Protein AF-A0A9D3T8P3-F1 (afdb_monomer_lite)

InterPro domains:
  IPR036691 Endonuclease/exonuclease/phosphatase superfamily [SSF56219] (5-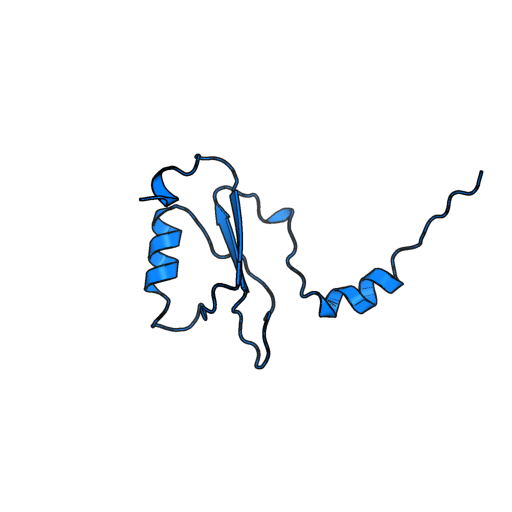67)

Radius of gyration: 16.93 Å; chains: 1; bounding box: 36×53×28 Å

Secondary structure (DSSP, 8-state):
-GGGGS-SS-EEEEEE----TT-TTTHHHHHHHHHTT-EEEP----SGGG---EEEEEES--GGG-----HHHHHHHHTTS-------

Organism: Megalops atlanticus (NCBI:txid7932)

Sequence (88 aa):
MLLSSLPDTPLILLGNFNIQPESPSTASVLSLLHSFSFTLFPSPATHKSSNQLDLVLTKNCATSHFTVITAVALLPMVDRLPLSVSGQ

pLDDT: mean 75.33, std 15.04, range [35.84, 91.88]

Foldseek 3Di:
DVLVPDDQDKDKDKDQQQDACPDPVCVVVQVVVVVSQWDWDDDFQADPPRGNRITIIIHPDPNVVDHHDHVVVCVVVVVPPPPPPPDD

Structure (mmCIF, N/CA/C/O backbone):
data_AF-A0A9D3T8P3-F1
#
_entry.id   AF-A0A9D3T8P3-F1
#
loop_
_atom_site.group_PDB
_atom_site.id
_atom_site.type_symbol
_atom_site.label_atom_id
_atom_site.label_alt_id
_atom_site.label_comp_id
_atom_site.label_asym_id
_atom_site.label_entity_id
_atom_site.label_seq_id
_atom_site.pdbx_PDB_ins_code
_atom_site.Cartn_x
_atom_site.Cartn_y
_atom_site.Cartn_z
_atom_site.occupancy
_atom_site.B_iso_or_equiv
_atom_site.auth_seq_id
_atom_site.auth_comp_id
_atom_site.auth_asym_id
_atom_site.auth_atom_id
_atom_site.pdbx_PDB_model_num
ATOM 1 N N . MET A 1 1 ? -11.881 16.963 4.630 1.00 55.69 1 MET A N 1
ATOM 2 C CA . MET A 1 1 ? -11.005 16.052 3.856 1.00 55.69 1 MET A CA 1
ATOM 3 C C . MET A 1 1 ? -11.742 14.732 3.690 1.00 55.69 1 MET A C 1
ATOM 5 O O . MET A 1 1 ? -12.329 14.284 4.660 1.00 55.69 1 MET A O 1
ATOM 9 N N . LEU A 1 2 ? -11.751 14.110 2.507 1.00 67.25 2 LEU A N 1
ATOM 10 C CA . LEU A 1 2 ? -12.521 12.874 2.281 1.00 67.25 2 LEU A CA 1
ATOM 11 C C . LEU A 1 2 ? -12.040 11.711 3.177 1.00 67.25 2 LEU A C 1
ATOM 13 O O . LEU A 1 2 ? -12.845 10.979 3.743 1.00 67.25 2 LEU A O 1
ATOM 17 N N . LEU A 1 3 ? -10.725 11.609 3.389 1.00 71.06 3 LEU A N 1
ATOM 18 C CA . LEU A 1 3 ? -10.101 10.547 4.187 1.00 71.06 3 LEU A CA 1
ATOM 19 C C . LEU A 1 3 ? -10.408 10.637 5.691 1.00 71.06 3 LEU A C 1
ATOM 21 O O . LEU A 1 3 ? -10.453 9.612 6.361 1.00 71.06 3 LEU A O 1
ATOM 25 N N . SER A 1 4 ? -10.688 11.833 6.223 1.00 74.81 4 SER A N 1
ATOM 26 C CA . SER A 1 4 ? -11.038 12.006 7.642 1.00 74.81 4 SER A CA 1
ATOM 27 C C . SER A 1 4 ? -12.458 11.541 7.976 1.00 74.81 4 SER A C 1
ATOM 29 O O . SER A 1 4 ? -12.818 11.493 9.144 1.00 74.81 4 SER A O 1
ATOM 31 N N . SER A 1 5 ? -13.276 11.243 6.961 1.00 83.50 5 SER A N 1
ATOM 32 C CA . SER A 1 5 ? -14.629 10.698 7.136 1.00 83.50 5 SER A CA 1
ATOM 33 C C . SER A 1 5 ? -14.671 9.169 7.129 1.00 83.50 5 SER A C 1
ATOM 35 O O . SER A 1 5 ? -15.733 8.583 7.326 1.00 83.50 5 SER A O 1
ATOM 37 N N . LEU A 1 6 ? -13.528 8.517 6.888 1.00 83.38 6 LEU A N 1
ATOM 38 C CA . LEU A 1 6 ? -13.463 7.065 6.844 1.00 83.38 6 LEU A CA 1
ATOM 39 C C . LEU A 1 6 ? -13.687 6.479 8.244 1.00 83.38 6 LEU A C 1
ATOM 41 O O . LEU A 1 6 ? -13.083 6.958 9.208 1.00 83.38 6 LEU A O 1
ATOM 45 N N . PRO A 1 7 ? -14.506 5.421 8.361 1.00 82.94 7 PRO A N 1
ATOM 46 C CA . PRO A 1 7 ? -14.762 4.775 9.637 1.00 82.94 7 PRO A CA 1
ATOM 47 C C . PRO A 1 7 ? -13.475 4.192 10.230 1.00 82.94 7 PRO A C 1
ATOM 49 O O . PRO A 1 7 ? -12.506 3.886 9.522 1.00 82.94 7 PRO A O 1
ATOM 52 N N . ASP A 1 8 ? -13.462 4.013 11.550 1.00 83.38 8 ASP A N 1
ATOM 53 C CA . ASP A 1 8 ? -12.350 3.368 12.253 1.00 83.38 8 ASP A CA 1
ATOM 54 C C . ASP A 1 8 ? -12.474 1.839 12.250 1.00 83.38 8 ASP A C 1
ATOM 56 O O . ASP A 1 8 ? -12.400 1.158 13.267 1.00 83.38 8 ASP A O 1
ATOM 60 N N . THR A 1 9 ? -12.722 1.294 11.063 1.00 85.69 9 THR A N 1
ATOM 61 C CA . THR A 1 9 ? -12.879 -0.138 10.806 1.00 85.69 9 THR A CA 1
ATOM 62 C C . THR A 1 9 ? -11.733 -0.644 9.932 1.00 85.69 9 THR A C 1
ATOM 64 O O . THR A 1 9 ? -11.048 0.165 9.299 1.00 85.69 9 THR A O 1
ATOM 67 N N . PRO A 1 10 ? -11.523 -1.970 9.851 1.00 89.62 10 PRO A N 1
ATOM 68 C CA . PRO A 1 10 ? -10.600 -2.545 8.883 1.00 89.62 10 PRO A CA 1
ATOM 69 C C . PRO A 1 10 ? -10.942 -2.085 7.456 1.00 89.62 10 PRO A C 1
ATOM 71 O O . PRO A 1 10 ? -12.082 -2.242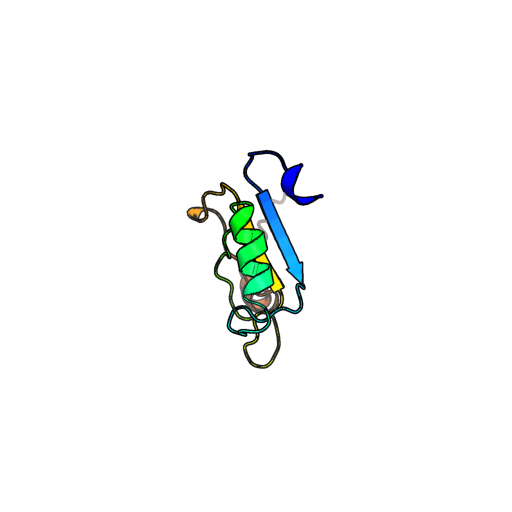 7.016 1.00 89.62 10 PRO A O 1
ATOM 74 N N . LEU A 1 11 ? -9.973 -1.505 6.745 1.00 89.94 11 LEU A N 1
ATOM 75 C CA . LEU A 1 11 ? -10.120 -1.036 5.365 1.00 89.94 11 LEU A CA 1
ATOM 76 C C . LEU A 1 11 ? -8.914 -1.449 4.527 1.00 89.94 11 LEU A C 1
ATOM 78 O O . LEU A 1 11 ? -7.769 -1.363 4.968 1.00 89.94 11 LEU A O 1
ATOM 82 N N . ILE A 1 12 ? -9.189 -1.830 3.283 1.00 89.44 12 ILE A N 1
ATOM 83 C CA . ILE A 1 12 ? -8.174 -2.118 2.274 1.00 89.44 12 ILE A CA 1
ATOM 84 C C . ILE A 1 12 ? -8.416 -1.169 1.104 1.00 89.44 12 ILE A C 1
ATOM 86 O O . ILE A 1 12 ? -9.517 -1.114 0.557 1.00 89.44 12 ILE A O 1
ATOM 90 N N . LEU A 1 13 ? -7.384 -0.424 0.727 1.00 88.38 13 LEU A N 1
ATOM 91 C CA . LEU A 1 13 ? -7.368 0.423 -0.453 1.00 88.38 13 LEU A CA 1
ATOM 92 C C . LEU A 1 13 ? -6.484 -0.241 -1.512 1.00 88.38 13 LEU A C 1
ATOM 94 O O . LEU A 1 13 ? -5.294 -0.464 -1.290 1.00 88.38 13 LEU A O 1
ATOM 98 N N . LEU A 1 14 ? -7.093 -0.560 -2.653 1.00 88.69 14 LEU A N 1
ATOM 99 C CA . LEU A 1 14 ? -6.461 -1.209 -3.799 1.00 88.69 14 LEU A CA 1
ATOM 100 C C . LEU A 1 14 ? -6.596 -0.298 -5.012 1.00 88.69 14 LEU A C 1
ATOM 102 O O . LEU A 1 14 ? -7.690 0.192 -5.295 1.00 88.69 14 LEU A O 1
ATOM 106 N N . GLY A 1 15 ? -5.515 -0.104 -5.756 1.00 85.31 15 GLY A N 1
ATOM 107 C CA . GLY A 1 15 ? -5.596 0.635 -7.008 1.00 85.31 15 GLY A CA 1
ATOM 108 C C . GLY A 1 15 ? -4.251 0.853 -7.675 1.00 85.31 15 GLY A C 1
ATOM 109 O O . GLY A 1 15 ? -3.202 0.617 -7.080 1.00 85.31 15 GLY A O 1
ATOM 110 N N . ASN A 1 16 ? -4.314 1.345 -8.910 1.00 86.31 16 ASN A N 1
ATOM 111 C CA . ASN A 1 16 ? -3.168 1.893 -9.618 1.00 86.31 16 ASN A CA 1
ATOM 112 C C . ASN A 1 16 ? -2.951 3.333 -9.147 1.00 86.31 16 ASN A C 1
ATOM 114 O O . ASN A 1 16 ? -3.714 4.231 -9.506 1.00 86.31 16 ASN A O 1
ATOM 118 N N . PHE A 1 17 ? -1.928 3.547 -8.328 1.00 85.12 17 PHE A N 1
ATOM 119 C CA . PHE A 1 17 ? -1.590 4.874 -7.818 1.00 85.12 17 PHE A CA 1
ATOM 120 C C . PHE A 1 17 ? -0.660 5.624 -8.763 1.00 85.12 17 PHE A C 1
ATOM 122 O O . PHE A 1 17 ? -0.522 6.838 -8.636 1.00 85.12 17 PHE A O 1
ATOM 129 N N . ASN A 1 18 ? -0.010 4.909 -9.690 1.00 84.94 18 ASN A N 1
ATOM 130 C CA . ASN A 1 18 ? 1.058 5.431 -10.535 1.00 84.94 18 ASN A CA 1
ATOM 131 C C . ASN A 1 18 ? 2.168 6.121 -9.712 1.00 84.94 18 ASN A C 1
ATOM 133 O O . ASN A 1 18 ? 2.747 7.128 -10.117 1.00 84.94 18 ASN A O 1
ATOM 137 N N . ILE A 1 19 ? 2.432 5.578 -8.521 1.00 82.44 19 ILE A N 1
ATOM 138 C CA . ILE A 1 19 ? 3.374 6.093 -7.529 1.00 82.44 19 ILE A CA 1
ATOM 139 C C . ILE A 1 19 ? 4.407 5.010 -7.255 1.00 82.44 19 ILE A C 1
ATOM 141 O O . ILE A 1 19 ? 4.042 3.887 -6.931 1.00 82.44 19 ILE A O 1
ATOM 145 N N . GLN A 1 20 ? 5.688 5.366 -7.335 1.00 83.25 20 GLN A N 1
ATOM 146 C CA . GLN A 1 20 ? 6.787 4.506 -6.897 1.00 83.25 20 GLN A CA 1
ATOM 147 C C . GLN A 1 20 ? 7.059 4.759 -5.408 1.00 83.25 20 GLN A C 1
ATOM 149 O O . GLN A 1 20 ? 7.429 5.888 -5.086 1.00 83.25 20 GLN A O 1
ATOM 154 N N . PRO A 1 21 ? 6.907 3.775 -4.503 1.00 76.81 21 PRO A N 1
ATOM 155 C CA . PRO A 1 21 ? 7.096 3.981 -3.063 1.00 76.81 21 PRO A CA 1
ATOM 156 C C . PRO A 1 21 ? 8.493 4.484 -2.681 1.00 76.81 21 PRO A C 1
ATOM 158 O O . PRO A 1 21 ? 8.631 5.295 -1.773 1.00 76.81 21 PRO A O 1
ATOM 161 N N . GLU A 1 22 ? 9.508 4.050 -3.429 1.00 78.50 22 GLU A N 1
ATOM 162 C CA . GLU A 1 22 ? 10.920 4.383 -3.195 1.00 78.50 22 GLU A CA 1
ATOM 163 C C . GLU A 1 22 ? 11.322 5.766 -3.736 1.00 78.50 22 GLU A C 1
ATOM 165 O O . GLU A 1 22 ? 12.457 6.210 -3.561 1.00 78.50 22 GLU A O 1
ATOM 170 N N . SER A 1 23 ? 10.419 6.462 -4.436 1.00 81.00 23 SER A N 1
ATOM 171 C CA . SER A 1 23 ? 10.720 7.777 -4.994 1.00 81.00 23 SER A CA 1
ATOM 172 C C . SER A 1 23 ? 10.568 8.870 -3.929 1.00 81.00 23 SER A C 1
ATOM 174 O O . SER A 1 23 ? 9.504 8.999 -3.324 1.00 81.00 23 SER A O 1
ATOM 176 N N . PRO A 1 24 ? 11.553 9.770 -3.757 1.00 80.25 24 PRO A N 1
ATOM 177 C CA . PRO A 1 24 ? 11.411 10.921 -2.861 1.00 80.25 24 PRO A CA 1
ATOM 178 C C . PRO A 1 24 ? 10.209 11.809 -3.213 1.00 80.25 24 PRO A C 1
ATOM 180 O O . PRO A 1 24 ? 9.633 12.461 -2.346 1.00 80.25 24 PRO A O 1
ATOM 183 N N . SER A 1 25 ? 9.816 11.821 -4.491 1.00 76.38 25 SER A N 1
ATOM 184 C CA . SER A 1 25 ? 8.712 12.637 -5.006 1.00 76.38 25 SER A CA 1
ATOM 185 C C . SER A 1 25 ? 7.326 12.193 -4.523 1.00 76.38 25 SER A C 1
ATOM 187 O O . SER A 1 25 ? 6.379 12.975 -4.582 1.00 76.38 25 SER A O 1
ATOM 189 N N . THR A 1 26 ? 7.197 10.965 -4.021 1.00 79.44 26 THR A N 1
ATOM 190 C CA . THR A 1 26 ? 5.918 10.348 -3.636 1.00 79.44 26 THR A CA 1
ATOM 191 C C . THR A 1 26 ? 5.820 10.061 -2.137 1.00 79.44 26 THR A C 1
ATOM 193 O O . THR A 1 26 ? 4.736 9.749 -1.634 1.00 79.44 26 THR A O 1
ATOM 196 N N . ALA A 1 27 ? 6.919 10.250 -1.398 1.00 83.31 27 ALA A N 1
ATOM 197 C CA . ALA A 1 27 ? 6.988 10.099 0.054 1.00 83.31 27 ALA A CA 1
ATOM 198 C C . ALA A 1 27 ? 5.941 10.954 0.790 1.00 83.31 27 ALA A C 1
ATOM 200 O O . ALA A 1 27 ? 5.392 10.534 1.809 1.00 83.31 27 ALA A O 1
ATOM 201 N N . SER A 1 28 ? 5.608 12.131 0.257 1.00 86.56 28 SER A N 1
ATOM 202 C CA . SER A 1 28 ? 4.574 13.024 0.792 1.00 86.56 28 SER A CA 1
ATOM 203 C C . SER A 1 28 ? 3.163 12.429 0.706 1.00 86.56 28 SER A C 1
ATOM 205 O O . SER A 1 28 ? 2.381 12.592 1.642 1.00 86.56 28 SER A O 1
ATOM 207 N N . VAL A 1 29 ? 2.842 11.680 -0.356 1.00 86.62 29 VAL A N 1
ATOM 208 C CA . VAL A 1 29 ? 1.544 10.993 -0.496 1.00 86.62 29 VAL A CA 1
ATOM 209 C C . VAL A 1 29 ? 1.438 9.839 0.497 1.00 86.62 29 VAL A C 1
ATOM 211 O O . VAL A 1 29 ? 0.426 9.710 1.185 1.00 86.62 29 VAL A O 1
ATOM 214 N N . LEU A 1 30 ? 2.495 9.033 0.626 1.00 87.81 30 LEU A N 1
ATOM 215 C CA . LEU A 1 30 ? 2.531 7.949 1.609 1.00 87.81 30 LEU A CA 1
ATOM 216 C C . LEU A 1 30 ? 2.476 8.485 3.043 1.00 87.81 30 LEU A C 1
ATOM 218 O O . LEU A 1 30 ? 1.746 7.940 3.863 1.00 87.81 30 LEU A O 1
ATOM 222 N N . SER A 1 31 ? 3.158 9.597 3.326 1.00 89.12 31 SER A N 1
ATOM 223 C CA . SER A 1 31 ? 3.096 10.269 4.632 1.00 89.12 31 SER A CA 1
ATOM 224 C C . SER A 1 31 ? 1.685 10.765 4.951 1.00 89.12 31 SER A C 1
ATOM 226 O O . SER A 1 31 ? 1.209 10.607 6.076 1.00 89.12 31 SER A O 1
ATOM 228 N N . LEU A 1 32 ? 0.980 11.317 3.956 1.00 89.44 32 LEU A N 1
ATOM 229 C CA . LEU A 1 32 ? -0.419 11.711 4.104 1.00 89.44 32 LEU A CA 1
ATOM 230 C C . LEU A 1 32 ? -1.303 10.497 4.411 1.00 89.44 32 LEU A C 1
ATOM 232 O O . LEU A 1 32 ? -2.084 10.546 5.355 1.00 89.44 32 LEU A O 1
ATOM 236 N N . LEU A 1 33 ? -1.169 9.398 3.669 1.00 90.25 33 LEU A N 1
ATOM 237 C CA . LEU A 1 33 ? -1.941 8.174 3.919 1.00 90.25 33 LEU A CA 1
ATOM 238 C C . LEU A 1 33 ? -1.635 7.579 5.303 1.00 90.25 33 LEU A C 1
ATOM 240 O O . LEU A 1 33 ? -2.555 7.186 6.022 1.00 90.25 33 LEU A O 1
ATOM 244 N N . HIS A 1 34 ? -0.370 7.616 5.721 1.00 89.69 34 HIS A N 1
ATOM 245 C CA . HIS A 1 34 ? 0.060 7.187 7.048 1.00 89.69 34 HIS A CA 1
ATOM 246 C C . HIS A 1 34 ? -0.573 8.027 8.166 1.00 89.69 34 HIS A C 1
ATOM 248 O O . HIS A 1 34 ? -0.943 7.485 9.206 1.00 89.69 34 HIS A O 1
ATOM 254 N N . SER A 1 35 ? -0.802 9.328 7.942 1.00 91.56 35 SER A N 1
ATOM 255 C CA . SER A 1 35 ? -1.542 10.171 8.898 1.00 91.56 35 SER A CA 1
ATOM 256 C C . SER A 1 35 ? -2.992 9.712 9.132 1.00 91.56 35 SER A C 1
ATOM 258 O O . SER A 1 35 ? -3.567 10.005 10.176 1.00 91.56 35 SER A O 1
ATOM 260 N N . PHE A 1 36 ? -3.561 8.926 8.210 1.00 90.44 36 PHE A N 1
ATOM 261 C CA . PHE A 1 36 ? -4.881 8.294 8.336 1.00 90.44 36 PHE A CA 1
ATOM 262 C C . PHE A 1 36 ? -4.806 6.821 8.777 1.00 90.44 36 PHE A C 1
ATOM 264 O O . PHE A 1 36 ? -5.782 6.084 8.633 1.00 90.44 36 PHE A O 1
ATOM 271 N N . SER A 1 37 ? -3.669 6.395 9.341 1.00 90.88 37 SER A N 1
ATOM 272 C CA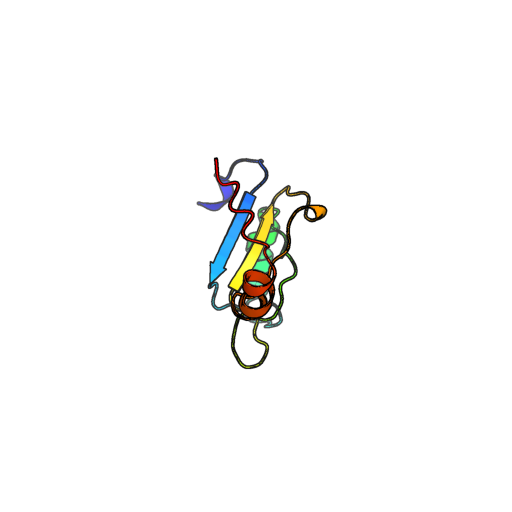 . SER A 1 37 ? -3.401 5.019 9.794 1.00 90.88 37 SER A CA 1
ATOM 273 C C . SER A 1 37 ? -3.393 3.969 8.678 1.00 90.88 37 SER A C 1
ATOM 275 O O . SER A 1 37 ? -3.577 2.782 8.945 1.00 90.88 37 SER A O 1
ATOM 277 N N . PHE A 1 38 ? -3.170 4.386 7.428 1.00 91.44 38 PHE A N 1
ATOM 278 C CA . PHE A 1 38 ? -2.891 3.443 6.352 1.00 91.44 38 PHE A CA 1
ATOM 279 C C . PHE A 1 38 ? -1.419 3.049 6.352 1.00 91.44 38 PHE A C 1
ATOM 281 O O . PHE A 1 38 ? -0.525 3.893 6.389 1.00 91.44 38 PHE A O 1
ATOM 288 N N . THR A 1 39 ? -1.173 1.755 6.235 1.00 91.25 39 THR A N 1
ATOM 289 C CA . THR A 1 39 ? 0.152 1.175 6.048 1.00 91.25 39 THR A CA 1
ATOM 290 C C . THR A 1 39 ? 0.246 0.558 4.664 1.00 91.25 39 THR A C 1
ATOM 292 O O . THR A 1 39 ? -0.721 -0.017 4.162 1.00 91.25 39 THR A O 1
ATOM 295 N N . LEU A 1 40 ? 1.406 0.696 4.022 1.00 89.25 40 LEU A N 1
ATOM 296 C CA . LEU A 1 40 ? 1.674 0.023 2.758 1.00 89.25 40 LEU A CA 1
ATOM 297 C C . LEU A 1 40 ? 1.862 -1.473 3.031 1.00 89.25 40 LEU A C 1
ATOM 299 O O . LEU A 1 40 ? 2.737 -1.869 3.801 1.00 89.25 40 LEU A O 1
ATOM 303 N N . PHE A 1 41 ? 1.039 -2.299 2.398 1.00 88.38 41 PHE A N 1
ATOM 304 C CA . PHE A 1 41 ? 1.182 -3.743 2.421 1.00 88.38 41 PHE A CA 1
ATOM 305 C C . PHE A 1 41 ? 2.194 -4.171 1.343 1.00 88.38 41 PHE A C 1
ATOM 307 O O . PHE A 1 41 ? 2.089 -3.718 0.198 1.00 88.38 41 PHE A O 1
ATOM 314 N N . PRO A 1 42 ? 3.163 -5.044 1.669 1.00 84.00 42 PRO A N 1
ATOM 315 C CA . PRO A 1 42 ? 4.133 -5.528 0.695 1.00 84.00 42 PRO A CA 1
ATOM 316 C C . PRO A 1 42 ? 3.451 -6.253 -0.467 1.00 84.00 42 PRO A C 1
ATOM 318 O O . PRO A 1 42 ? 2.664 -7.175 -0.259 1.00 84.00 42 PRO A O 1
ATOM 321 N N . SER A 1 43 ? 3.788 -5.888 -1.700 1.00 80.25 43 SER A N 1
ATOM 322 C CA . SER A 1 43 ? 3.361 -6.630 -2.883 1.00 80.25 43 SER A CA 1
ATOM 323 C C . SER A 1 43 ? 4.542 -6.876 -3.815 1.00 80.25 43 SER A C 1
ATOM 325 O O . SER A 1 43 ? 5.497 -6.096 -3.818 1.00 80.25 43 SER A O 1
ATOM 327 N N . PRO A 1 44 ? 4.485 -7.926 -4.649 1.00 79.88 44 PRO A N 1
ATOM 328 C CA . PRO A 1 44 ? 5.394 -8.049 -5.780 1.00 79.88 44 PRO A CA 1
ATOM 329 C C . PRO A 1 44 ? 5.293 -6.830 -6.708 1.00 79.88 44 PRO A C 1
ATOM 331 O O . PRO A 1 44 ? 4.303 -6.092 -6.675 1.00 79.88 44 PRO A O 1
ATOM 334 N N . ALA A 1 45 ? 6.289 -6.648 -7.579 1.00 79.75 45 ALA A N 1
ATOM 335 C CA . ALA A 1 45 ? 6.214 -5.651 -8.640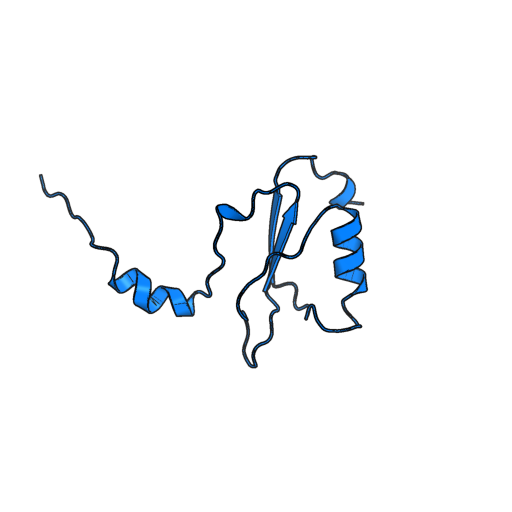 1.00 79.75 45 ALA A CA 1
ATOM 336 C C . ALA A 1 45 ? 4.990 -5.909 -9.535 1.00 79.75 45 ALA A C 1
ATOM 338 O O . ALA A 1 45 ? 4.749 -7.037 -9.980 1.00 79.75 45 ALA A O 1
ATOM 339 N N . THR A 1 46 ? 4.216 -4.856 -9.790 1.00 77.94 46 THR A N 1
ATOM 340 C CA . THR A 1 46 ? 2.958 -4.937 -10.547 1.00 77.94 46 THR A CA 1
ATOM 341 C C . THR A 1 46 ? 3.107 -4.437 -11.982 1.00 77.94 46 THR A C 1
ATOM 343 O O . THR A 1 46 ? 2.273 -4.736 -12.833 1.00 77.94 46 THR A O 1
ATOM 346 N N . HIS A 1 47 ? 4.203 -3.737 -12.282 1.00 76.12 47 HIS A N 1
ATOM 347 C CA . HIS A 1 47 ? 4.487 -3.170 -13.592 1.00 76.12 47 HIS A CA 1
ATOM 348 C C . HIS A 1 47 ? 5.847 -3.640 -14.142 1.00 76.12 47 HIS A C 1
ATOM 350 O O . HIS A 1 47 ? 6.700 -4.174 -13.429 1.00 76.12 47 HIS A O 1
ATOM 356 N N . LYS A 1 48 ? 6.068 -3.426 -15.446 1.00 71.19 48 LYS A N 1
ATOM 357 C CA . LYS A 1 48 ? 7.354 -3.681 -16.117 1.00 71.19 48 LYS A CA 1
ATOM 358 C C . LYS A 1 48 ? 8.501 -2.922 -15.431 1.00 71.19 48 LYS A C 1
ATOM 360 O O . LYS A 1 48 ? 8.282 -1.859 -14.846 1.00 71.19 48 LYS A O 1
ATOM 365 N N . SER A 1 49 ? 9.715 -3.459 -15.566 1.00 75.69 49 SER A N 1
ATOM 366 C CA . SER A 1 49 ? 10.953 -2.929 -14.964 1.00 75.69 49 SER A CA 1
ATOM 367 C C . SER A 1 49 ? 10.980 -2.959 -13.432 1.00 75.69 49 SER A C 1
ATOM 369 O O . SER A 1 49 ? 11.605 -2.105 -12.816 1.00 75.69 49 SER A O 1
ATOM 371 N N . SER A 1 50 ? 10.300 -3.934 -12.820 1.00 69.44 50 SER A N 1
ATOM 372 C CA . SER A 1 50 ? 10.250 -4.121 -11.361 1.00 69.44 50 SER A CA 1
ATOM 373 C C . SER A 1 50 ? 9.619 -2.958 -10.585 1.00 69.44 50 SER A C 1
ATOM 375 O O . SER A 1 50 ? 9.814 -2.841 -9.379 1.00 69.44 50 SER A O 1
ATOM 377 N N . ASN A 1 51 ? 8.832 -2.112 -11.255 1.00 75.38 51 ASN A N 1
ATOM 378 C CA . ASN A 1 51 ? 8.131 -1.011 -10.607 1.00 75.38 51 ASN A CA 1
ATOM 379 C C . ASN A 1 51 ? 6.871 -1.512 -9.887 1.00 75.38 51 ASN A C 1
ATOM 381 O O . ASN A 1 51 ? 6.085 -2.290 -10.436 1.00 75.38 51 ASN A O 1
ATOM 385 N N . GLN A 1 52 ? 6.652 -1.005 -8.678 1.00 79.25 52 GLN A N 1
ATOM 386 C CA . GLN A 1 52 ? 5.420 -1.184 -7.918 1.00 79.25 52 GLN A CA 1
ATOM 387 C C . GLN A 1 52 ? 4.598 0.101 -8.061 1.00 79.25 52 GLN A C 1
ATOM 389 O O . GLN A 1 52 ? 4.958 1.118 -7.479 1.00 79.25 52 GLN A O 1
ATOM 394 N N . LEU A 1 53 ? 3.569 0.078 -8.912 1.00 84.38 53 LEU A N 1
ATOM 395 C CA . LEU A 1 53 ? 2.697 1.238 -9.181 1.00 84.38 53 LEU A CA 1
ATOM 396 C C . LEU A 1 53 ? 1.262 1.007 -8.707 1.00 84.38 53 LEU A C 1
ATOM 398 O O . LEU A 1 53 ? 0.537 1.960 -8.415 1.00 84.38 53 LEU A O 1
ATOM 402 N N . ASP A 1 54 ? 0.871 -0.260 -8.609 1.00 85.56 54 ASP A N 1
ATOM 403 C CA . ASP A 1 54 ? -0.349 -0.675 -7.943 1.00 85.56 54 ASP A CA 1
ATOM 404 C C . ASP A 1 54 ? 0.002 -0.948 -6.485 1.00 85.56 54 ASP A C 1
ATOM 406 O O . ASP A 1 54 ? 0.890 -1.750 -6.186 1.00 85.56 54 ASP A O 1
ATOM 410 N N . LEU A 1 55 ? -0.654 -0.232 -5.578 1.00 87.50 55 LEU A N 1
ATOM 411 C CA . LEU A 1 55 ? -0.361 -0.306 -4.152 1.00 87.50 55 LEU A CA 1
ATOM 412 C C . LEU A 1 55 ? -1.534 -0.942 -3.423 1.00 87.50 55 LEU A C 1
ATOM 414 O O . LEU A 1 55 ? -2.699 -0.798 -3.802 1.00 87.50 55 LEU A O 1
ATOM 418 N N . VAL A 1 56 ? -1.198 -1.625 -2.338 1.00 89.81 56 VAL A N 1
ATOM 419 C CA . VAL A 1 56 ? -2.163 -2.143 -1.380 1.00 89.81 56 VAL A CA 1
ATOM 42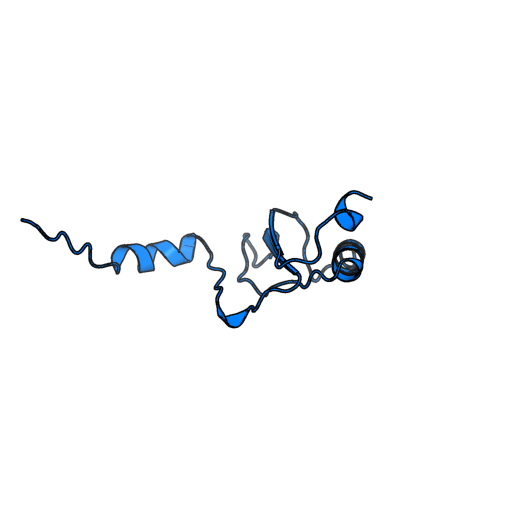0 C C . VAL A 1 56 ? -1.913 -1.415 -0.078 1.00 89.81 56 VAL A C 1
ATOM 422 O O . VAL A 1 56 ? -0.832 -1.521 0.491 1.00 89.81 56 VAL A O 1
ATOM 425 N N . LEU A 1 57 ? -2.890 -0.643 0.380 1.00 90.25 57 LEU A N 1
ATOM 426 C CA . LEU A 1 57 ? -2.816 0.063 1.653 1.00 90.25 57 LEU A CA 1
ATOM 427 C C . LEU A 1 57 ? -3.867 -0.500 2.598 1.00 90.25 57 LEU A C 1
ATOM 429 O O . LEU A 1 57 ? -5.019 -0.691 2.215 1.00 90.25 57 LEU A O 1
ATOM 433 N N . THR A 1 58 ? -3.477 -0.750 3.839 1.00 91.88 58 THR A N 1
ATOM 434 C CA . THR A 1 58 ? -4.358 -1.335 4.851 1.00 91.88 58 THR A CA 1
ATOM 435 C C . THR A 1 58 ? -4.487 -0.419 6.050 1.00 91.88 58 THR A C 1
ATOM 437 O O . THR A 1 58 ? -3.500 0.157 6.491 1.00 91.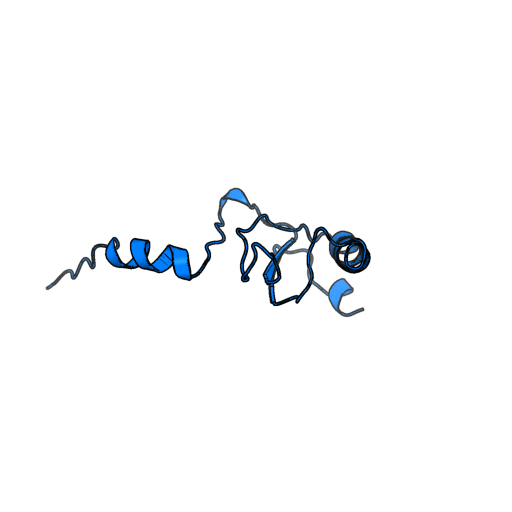88 58 THR A O 1
ATOM 440 N N . LYS A 1 59 ? -5.689 -0.328 6.611 1.00 91.69 59 LYS A N 1
ATOM 441 C CA . LYS A 1 59 ? -5.971 0.317 7.895 1.00 91.69 59 LYS A CA 1
ATOM 442 C C . LYS A 1 59 ? -6.617 -0.722 8.800 1.00 91.69 59 LYS A C 1
ATOM 444 O O . LYS A 1 59 ? -7.597 -1.336 8.394 1.00 91.69 59 LYS A O 1
ATOM 449 N N . ASN A 1 60 ? -6.088 -0.919 10.007 1.00 87.44 60 ASN A N 1
ATOM 450 C CA . ASN A 1 60 ? -6.649 -1.818 11.030 1.00 87.44 60 ASN A CA 1
ATOM 451 C C . ASN A 1 60 ? -6.924 -3.266 10.550 1.00 87.44 60 ASN A C 1
ATOM 453 O O . ASN A 1 60 ? -7.820 -3.930 11.066 1.00 87.44 60 ASN A O 1
ATOM 457 N N . CYS A 1 61 ? -6.176 -3.778 9.565 1.00 83.38 61 CYS A N 1
ATOM 458 C CA . CYS A 1 61 ? -6.323 -5.151 9.067 1.00 83.38 61 CYS A CA 1
ATOM 459 C C . CYS A 1 61 ? -5.261 -6.084 9.663 1.00 83.38 61 CYS A C 1
ATOM 461 O O . CYS A 1 61 ? -4.079 -5.746 9.695 1.00 83.38 61 CYS A O 1
ATOM 463 N N . ALA A 1 62 ? -5.663 -7.302 10.042 1.00 79.25 62 ALA A N 1
ATOM 464 C CA . ALA A 1 62 ? -4.723 -8.394 10.271 1.00 79.25 62 ALA A CA 1
ATOM 465 C C . ALA A 1 62 ? -4.172 -8.865 8.915 1.00 79.25 62 ALA A C 1
ATOM 467 O O . ALA A 1 62 ? -4.863 -9.507 8.125 1.00 79.25 62 ALA A O 1
ATOM 468 N N . THR A 1 63 ? -2.925 -8.508 8.629 1.00 70.06 63 THR A N 1
ATOM 469 C CA . THR A 1 63 ? -2.246 -8.768 7.351 1.00 70.06 63 THR A CA 1
ATOM 470 C C . THR A 1 63 ? -1.899 -10.243 7.131 1.00 70.06 63 THR A C 1
ATOM 472 O O . THR A 1 63 ? -1.613 -10.638 6.006 1.00 70.06 63 THR A O 1
ATOM 475 N N . SER A 1 64 ? -1.996 -11.076 8.172 1.00 72.25 64 SER A N 1
ATOM 476 C CA . SER A 1 64 ? -1.741 -12.523 8.136 1.00 72.25 64 SER A CA 1
ATOM 477 C C . SER A 1 64 ? -2.725 -13.326 7.280 1.00 72.25 64 SER A C 1
ATOM 479 O O . SER A 1 64 ? -2.461 -14.492 7.004 1.00 72.25 64 SER A O 1
ATOM 481 N N . HIS A 1 65 ? -3.862 -12.747 6.883 1.00 68.19 65 HIS A N 1
ATOM 482 C CA . HIS A 1 65 ? -4.923 -13.457 6.154 1.00 68.19 65 HIS A CA 1
ATOM 483 C C . HIS A 1 65 ? -5.000 -13.109 4.663 1.00 68.19 65 HIS A C 1
ATOM 485 O O . HIS A 1 65 ? -5.874 -13.624 3.968 1.00 68.19 65 HIS A O 1
ATOM 491 N N . PHE A 1 66 ? -4.110 -12.252 4.158 1.00 69.88 66 PHE A N 1
ATOM 492 C CA . PHE A 1 66 ? -4.149 -11.799 2.769 1.00 69.88 66 PHE A CA 1
ATOM 493 C C . PHE A 1 66 ? -2.817 -12.058 2.073 1.00 69.88 66 PHE A C 1
ATOM 495 O O . PHE A 1 66 ? -1.743 -11.949 2.660 1.00 69.88 66 PHE A O 1
ATOM 502 N N . THR A 1 67 ? -2.881 -12.398 0.791 1.00 71.75 67 THR A N 1
ATOM 503 C CA . THR A 1 67 ? -1.707 -12.526 -0.072 1.00 71.75 67 THR A CA 1
ATOM 504 C C . THR A 1 67 ? -1.987 -11.771 -1.358 1.00 71.75 67 THR A C 1
ATOM 506 O O . THR A 1 67 ? -2.997 -12.012 -2.017 1.00 71.75 67 THR A O 1
ATOM 509 N N . VAL A 1 68 ? -1.100 -10.841 -1.705 1.00 71.88 68 VAL A N 1
ATOM 510 C CA . VAL A 1 68 ? -1.167 -10.107 -2.969 1.00 71.88 68 VAL A CA 1
ATOM 511 C C . VAL A 1 68 ? -0.315 -10.850 -3.984 1.00 71.88 68 VAL A C 1
ATOM 513 O O . VAL A 1 68 ? 0.882 -11.045 -3.781 1.00 71.88 68 VAL A O 1
ATOM 516 N N . ILE A 1 69 ? -0.945 -11.267 -5.074 1.00 68.50 69 ILE A N 1
ATOM 517 C CA . ILE A 1 69 ? -0.307 -12.004 -6.161 1.00 68.50 69 ILE A CA 1
ATOM 518 C C . ILE A 1 69 ? -0.486 -11.239 -7.465 1.00 68.50 69 ILE A C 1
ATOM 520 O O . ILE A 1 69 ? -1.545 -10.674 -7.736 1.00 68.50 69 ILE A O 1
ATOM 524 N N . THR A 1 70 ? 0.550 -11.226 -8.295 1.00 65.56 70 THR A N 1
ATOM 525 C CA . THR A 1 70 ? 0.447 -10.688 -9.651 1.00 65.56 70 THR A CA 1
ATOM 526 C C . THR A 1 70 ? -0.421 -11.633 -10.484 1.00 65.56 70 THR A C 1
ATOM 528 O O . THR A 1 70 ? -0.232 -12.845 -10.421 1.00 65.56 70 THR A O 1
ATOM 531 N N . ALA A 1 71 ? -1.337 -11.120 -11.313 1.00 63.97 71 ALA A N 1
ATOM 532 C CA . ALA A 1 71 ? -2.220 -11.964 -12.134 1.00 63.97 71 ALA A CA 1
ATOM 533 C C . ALA A 1 71 ? -1.455 -12.935 -13.063 1.00 63.97 71 ALA A C 1
ATOM 535 O O . ALA A 1 71 ? -1.926 -14.028 -13.355 1.00 63.97 71 ALA A O 1
ATOM 536 N N . VAL A 1 72 ? -0.230 -12.586 -13.466 1.00 60.81 72 VAL A N 1
ATOM 537 C CA . VAL A 1 72 ? 0.658 -13.480 -14.232 1.00 60.81 72 VAL A CA 1
ATOM 538 C C . VAL A 1 72 ? 1.084 -14.712 -13.415 1.00 60.81 72 VAL A C 1
ATOM 540 O O . VAL A 1 72 ? 1.247 -15.792 -13.974 1.00 60.81 72 VAL A O 1
ATOM 543 N N . ALA A 1 73 ? 1.207 -14.589 -12.091 1.00 58.38 73 ALA A N 1
ATOM 544 C CA . ALA A 1 73 ? 1.517 -15.702 -11.192 1.00 58.38 73 ALA A CA 1
ATOM 545 C C . ALA A 1 73 ? 0.314 -16.633 -10.945 1.00 58.38 73 ALA A C 1
ATOM 547 O O . ALA A 1 73 ? 0.503 -17.751 -10.470 1.00 58.38 73 ALA A O 1
ATOM 548 N N . LEU A 1 74 ? -0.909 -16.211 -11.296 1.00 55.38 74 LEU A N 1
ATOM 549 C CA . LEU A 1 74 ? -2.102 -17.057 -11.215 1.00 55.38 74 LEU A CA 1
ATOM 550 C C . LEU A 1 74 ? -2.203 -18.071 -12.355 1.00 55.38 74 LEU A C 1
ATOM 552 O O . LEU A 1 74 ? -2.819 -19.111 -12.155 1.00 55.38 74 LEU A O 1
ATOM 556 N N . LEU A 1 75 ? -1.586 -17.815 -13.514 1.00 56.47 75 LEU A N 1
ATOM 557 C CA . LEU A 1 75 ? -1.605 -18.739 -14.657 1.00 56.47 75 LEU A CA 1
ATOM 558 C C . LEU A 1 75 ? -1.214 -20.181 -14.257 1.00 56.47 75 LEU A C 1
ATOM 560 O O . LEU A 1 75 ? -2.008 -21.085 -14.496 1.00 56.47 75 LEU A O 1
ATOM 564 N N . PRO A 1 76 ? -0.092 -20.422 -13.548 1.00 56.03 76 PRO A N 1
ATOM 565 C CA . PRO A 1 76 ? 0.253 -21.769 -13.082 1.00 56.03 76 PRO A CA 1
ATOM 566 C C . PRO A 1 76 ? -0.563 -22.271 -11.874 1.00 56.03 76 PRO A C 1
ATOM 568 O O . PRO A 1 76 ? -0.481 -23.456 -11.548 1.00 56.03 76 PRO A O 1
ATOM 571 N N . MET A 1 77 ? -1.313 -21.409 -11.173 1.00 53.78 77 MET A N 1
ATOM 572 C CA . MET A 1 77 ? -2.155 -21.809 -10.033 1.00 53.78 77 MET A CA 1
ATOM 573 C C . MET A 1 77 ? -3.562 -22.232 -10.467 1.00 53.78 77 MET A C 1
ATOM 575 O O . MET A 1 77 ? -4.121 -23.153 -9.874 1.00 53.78 77 MET A O 1
ATOM 579 N N . VAL A 1 78 ? -4.120 -21.608 -11.509 1.00 53.47 78 VAL A N 1
ATOM 580 C CA . VAL A 1 78 ? -5.430 -21.981 -12.069 1.00 53.47 78 VAL A CA 1
ATOM 581 C C . VAL A 1 78 ? -5.375 -23.379 -12.694 1.00 53.47 78 VAL A C 1
ATOM 583 O O . VAL A 1 78 ? -6.290 -24.166 -12.473 1.00 53.47 78 VAL A O 1
ATOM 586 N N . ASP A 1 79 ? -4.259 -23.749 -13.331 1.00 52.66 79 ASP A N 1
ATOM 587 C CA . ASP A 1 79 ? -4.027 -25.111 -13.850 1.00 52.66 79 ASP A CA 1
ATOM 588 C C . ASP A 1 79 ? -3.903 -26.188 -12.752 1.00 52.66 79 ASP A C 1
ATOM 590 O O . ASP A 1 79 ? -3.879 -27.384 -13.044 1.00 52.66 79 ASP A O 1
ATOM 594 N N . ARG A 1 80 ? -3.806 -25.789 -11.475 1.00 50.88 80 ARG A N 1
ATOM 595 C CA . ARG A 1 80 ? -3.653 -26.698 -10.328 1.00 50.88 80 ARG A CA 1
ATOM 596 C C . ARG A 1 80 ? -4.841 -26.724 -9.376 1.00 50.88 80 ARG A C 1
ATOM 598 O O . ARG A 1 80 ? -4.772 -27.458 -8.389 1.00 50.88 80 ARG A O 1
ATOM 605 N N . LEU A 1 81 ? -5.928 -25.997 -9.646 1.00 45.78 81 LEU A N 1
ATOM 606 C CA . LEU A 1 81 ? -7.179 -26.255 -8.936 1.00 45.78 81 LEU A CA 1
ATOM 607 C C . LEU A 1 81 ? -7.807 -27.535 -9.508 1.00 45.78 81 LEU A C 1
ATOM 609 O O . LEU A 1 81 ? -8.205 -27.536 -10.674 1.00 45.78 81 LEU A O 1
ATOM 613 N N . PRO A 1 82 ? -7.950 -28.626 -8.730 1.00 41.09 82 PRO A N 1
ATOM 614 C CA . PRO A 1 82 ? -8.801 -29.717 -9.159 1.00 41.09 82 PRO A CA 1
ATOM 615 C C . PRO A 1 82 ? -10.231 -29.178 -9.225 1.00 41.09 82 PRO A C 1
ATOM 617 O O . PRO A 1 82 ? -10.842 -28.865 -8.202 1.00 41.09 82 PRO A O 1
ATOM 620 N N . LEU A 1 83 ? -10.769 -29.064 -10.439 1.00 45.25 83 LEU A N 1
ATOM 621 C CA . LEU A 1 83 ? -12.206 -28.990 -10.656 1.00 45.25 83 LEU A CA 1
ATOM 622 C C . LEU A 1 83 ? -12.796 -30.303 -10.129 1.00 45.25 83 LEU A C 1
ATOM 624 O O . LEU A 1 83 ? -12.891 -31.292 -10.852 1.00 45.25 83 LEU A O 1
ATOM 628 N N . SER A 1 84 ? -13.145 -30.343 -8.843 1.00 44.56 84 SER A N 1
ATOM 629 C CA . SER A 1 84 ? -13.997 -31.398 -8.308 1.00 44.56 84 SER A CA 1
ATOM 630 C C . SER A 1 84 ? -15.396 -31.159 -8.864 1.00 44.56 84 SER A C 1
ATOM 632 O O . SER A 1 84 ? -16.219 -30.453 -8.285 1.00 44.56 84 SER A O 1
ATOM 634 N N . VAL A 1 85 ? -15.638 -31.699 -10.055 1.00 44.16 85 VAL A N 1
ATOM 635 C CA . VAL A 1 85 ? -16.987 -31.878 -10.574 1.00 44.16 85 VAL A CA 1
ATOM 636 C C . VAL A 1 85 ? -17.556 -33.077 -9.824 1.00 44.16 85 VAL A C 1
ATOM 638 O O . VAL A 1 85 ? -17.319 -34.227 -10.184 1.00 44.16 85 VAL A O 1
ATOM 641 N N . SER A 1 86 ? -18.257 -32.803 -8.725 1.00 38.59 86 SER A N 1
ATOM 642 C CA . SER A 1 86 ? -19.108 -33.793 -8.070 1.00 38.59 86 SER A CA 1
ATOM 643 C C . SER A 1 86 ? -20.317 -34.026 -8.975 1.00 38.59 86 SER A C 1
ATOM 645 O O . SER A 1 86 ? -21.306 -33.303 -8.891 1.00 38.59 86 SER A O 1
ATOM 647 N N . GLY A 1 87 ? -20.206 -34.995 -9.882 1.00 44.00 87 GLY A N 1
ATOM 648 C CA . GLY A 1 87 ? -21.348 -35.523 -10.619 1.00 44.00 87 GLY A CA 1
ATOM 649 C C . GLY A 1 87 ? -22.258 -36.285 -9.661 1.00 44.00 87 GLY A C 1
ATOM 650 O O . GLY A 1 87 ? -21.813 -37.242 -9.025 1.00 44.00 87 GLY A O 1
ATOM 651 N N . GLN A 1 88 ? -23.499 -35.818 -9.532 1.00 35.84 88 GLN A N 1
ATOM 652 C CA . GLN A 1 88 ? -24.636 -36.673 -9.197 1.00 35.84 88 GLN A CA 1
ATOM 653 C C . GLN A 1 88 ? -25.130 -37.369 -10.462 1.00 35.84 88 GLN A C 1
ATOM 655 O O . GLN A 1 88 ? -25.042 -36.735 -11.540 1.00 35.84 88 GLN A O 1
#